Protein AF-U1Q0A5-F1 (afdb_monomer_lite)

Sequence (139 aa):
MSDDRAERLRQNRNRAKQRAQSGEPSANDQSETSNPSQPSESSKQKTTKESESSGTREDSEENSTMKDDQIGTYMYLPKHQHQELSRQFHLLKAEYEYEYNEEFEKNPHFYPLAVKYGLDSLDSLDASEIQEKLDSLDS

Secondary structure (DSSP, 8-state):
--HHHHHHHHHHHHHHHHHHHS-------------------------------------------HHHH---------HHHHHHHHHHHHHHHHHHHHHH-S---IIIIIHHHHHHHHHHHHHT--HHHHHHHHHHHH-

Radius of gyration: 28.24 Å; chains: 1; bounding box: 57×68×56 Å

Foldseek 3Di:
DPCPVVVVVVVVVVVVVVVVVVPDDDDDDDDDDDDDDDDDDDDDDDDDDDDDDDDDDDDDDDPPPVVNVDDDDDDDDDPVVVVVLVVVQVVVQVVCCVVPVDGDDCPPHRPVVVVVVVVVVVVPDDPVRVVVVVVVVVD

pLDDT: mean 74.29, std 24.14, range [31.81, 98.44]

Structure (mmCIF, N/CA/C/O backbone):
data_AF-U1Q0A5-F1
#
_entry.id   AF-U1Q0A5-F1
#
loop_
_atom_site.group_PDB
_atom_site.id
_atom_site.type_symbol
_atom_site.label_atom_id
_atom_site.label_alt_id
_atom_site.label_comp_id
_atom_site.label_asym_id
_atom_site.label_entity_id
_atom_site.label_seq_id
_atom_site.pdbx_PDB_ins_code
_atom_site.Cartn_x
_atom_site.Cartn_y
_atom_site.Cartn_z
_atom_site.occupancy
_atom_site.B_iso_or_equiv
_atom_site.auth_seq_id
_atom_site.auth_comp_id
_atom_site.auth_asym_id
_atom_site.auth_atom_id
_atom_site.pdbx_PDB_model_num
ATOM 1 N N . MET A 1 1 ? 31.610 32.490 -24.077 1.00 57.84 1 MET A N 1
ATOM 2 C CA . MET A 1 1 ? 30.984 33.708 -23.520 1.00 57.84 1 MET A CA 1
ATOM 3 C C . MET A 1 1 ? 30.039 33.293 -22.397 1.00 57.84 1 MET A C 1
ATOM 5 O O . MET A 1 1 ? 28.852 33.126 -22.636 1.00 57.84 1 MET A O 1
ATOM 9 N N . SER A 1 2 ? 30.579 33.044 -21.202 1.00 59.81 2 SER A N 1
ATOM 10 C CA . SER A 1 2 ? 29.839 32.465 -20.060 1.00 59.81 2 SER A CA 1
ATOM 11 C C . SER A 1 2 ? 29.827 33.389 -18.831 1.00 59.81 2 SER A C 1
ATOM 13 O O . SER A 1 2 ? 29.259 33.040 -17.798 1.00 59.81 2 SER A O 1
ATOM 15 N N . ASP A 1 3 ? 30.436 34.571 -18.949 1.00 61.69 3 ASP A N 1
ATOM 16 C CA . ASP A 1 3 ? 30.703 35.484 -17.833 1.00 61.69 3 ASP A CA 1
ATOM 17 C C . ASP A 1 3 ? 29.478 36.312 -17.401 1.00 61.69 3 ASP A C 1
ATOM 19 O O . ASP A 1 3 ? 29.345 36.657 -16.227 1.00 61.69 3 ASP A O 1
ATOM 23 N N . ASP A 1 4 ? 28.511 36.531 -18.299 1.00 73.94 4 ASP A N 1
ATOM 24 C CA . ASP A 1 4 ? 27.364 37.428 -18.066 1.00 73.94 4 ASP A CA 1
ATOM 25 C C . ASP A 1 4 ? 26.405 36.903 -16.967 1.00 73.94 4 ASP A C 1
ATOM 27 O O . ASP A 1 4 ? 25.876 37.650 -16.140 1.00 73.94 4 ASP A O 1
ATOM 31 N N . ARG A 1 5 ? 26.231 35.576 -16.849 1.00 74.06 5 ARG A N 1
ATOM 32 C CA . ARG A 1 5 ? 25.379 34.991 -15.792 1.00 74.06 5 ARG A CA 1
ATOM 33 C C . ARG A 1 5 ? 26.020 35.108 -14.406 1.00 74.06 5 ARG A C 1
ATOM 35 O O . ARG A 1 5 ? 25.316 35.326 -13.417 1.00 74.06 5 ARG A O 1
ATOM 42 N N . ALA A 1 6 ? 27.342 34.959 -14.331 1.00 78.56 6 ALA A N 1
ATOM 4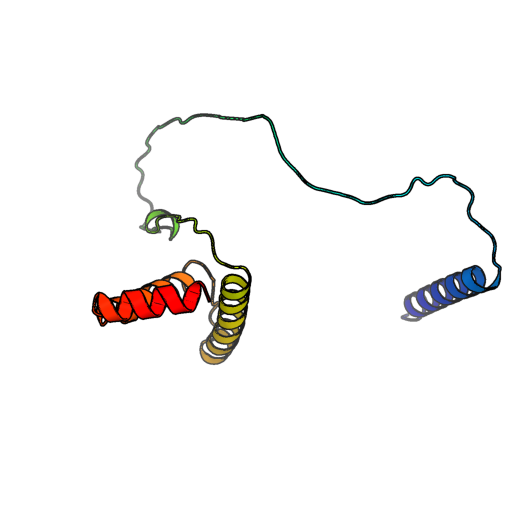3 C CA . ALA A 1 6 ? 28.082 35.038 -13.078 1.00 78.56 6 ALA A CA 1
ATOM 44 C C . ALA A 1 6 ? 28.146 36.482 -12.552 1.00 78.56 6 ALA A C 1
ATOM 46 O O . ALA A 1 6 ? 27.993 36.700 -11.346 1.00 78.56 6 ALA A O 1
ATOM 47 N N . GLU A 1 7 ? 28.292 37.470 -13.438 1.00 79.19 7 GLU A N 1
ATOM 48 C CA . GLU A 1 7 ? 28.266 38.890 -13.070 1.00 79.19 7 GLU A CA 1
ATOM 49 C C . GLU A 1 7 ? 26.908 39.333 -12.524 1.00 79.19 7 GLU A C 1
ATOM 51 O O . GLU A 1 7 ? 26.851 39.962 -11.462 1.00 79.19 7 GLU A O 1
ATOM 56 N N . ARG A 1 8 ? 25.801 38.926 -13.161 1.00 79.88 8 ARG A N 1
ATOM 57 C CA . ARG A 1 8 ? 24.446 39.251 -12.677 1.00 79.88 8 ARG A CA 1
ATOM 58 C C . ARG A 1 8 ? 24.179 38.701 -11.279 1.00 79.88 8 ARG A C 1
ATOM 60 O O . ARG A 1 8 ? 23.603 39.387 -10.433 1.00 79.88 8 ARG A O 1
ATOM 67 N N . LEU A 1 9 ? 24.639 37.480 -10.999 1.00 82.25 9 LEU A N 1
ATOM 68 C CA . LEU A 1 9 ? 24.465 36.863 -9.683 1.00 82.25 9 LEU A CA 1
ATOM 69 C C . LEU A 1 9 ? 25.277 37.586 -8.597 1.00 82.25 9 LEU A C 1
ATOM 71 O O . LEU A 1 9 ? 24.805 37.749 -7.467 1.00 82.25 9 LEU A O 1
ATOM 75 N N . ARG A 1 10 ? 26.484 38.054 -8.942 1.00 83.19 10 ARG A N 1
ATOM 76 C CA . ARG A 1 10 ? 27.337 38.850 -8.047 1.00 83.19 10 ARG A CA 1
ATOM 77 C C . ARG A 1 10 ? 26.727 40.225 -7.768 1.00 83.19 10 ARG A C 1
ATOM 79 O O . ARG A 1 10 ? 26.682 40.629 -6.606 1.00 83.19 10 ARG A O 1
ATOM 86 N N . GLN A 1 11 ? 26.181 40.900 -8.781 1.00 81.50 11 GLN A N 1
ATOM 87 C CA . GLN A 1 11 ? 25.489 42.182 -8.599 1.00 81.50 11 GLN A CA 1
ATOM 88 C C . GLN A 1 11 ? 24.270 42.064 -7.677 1.00 81.50 11 GLN A C 1
ATOM 90 O O . GLN A 1 11 ? 24.122 42.872 -6.758 1.00 81.50 11 GLN A O 1
ATOM 95 N N . ASN A 1 12 ? 23.433 41.037 -7.857 1.00 81.94 12 ASN A N 1
ATOM 96 C CA . ASN A 1 12 ? 22.248 40.848 -7.012 1.00 81.94 12 ASN A CA 1
ATOM 97 C C . ASN A 1 12 ? 22.612 40.595 -5.544 1.00 81.94 12 ASN A C 1
ATOM 99 O O . ASN A 1 12 ? 21.994 41.154 -4.637 1.00 81.94 12 ASN A O 1
ATOM 103 N N . ARG A 1 13 ? 23.660 39.799 -5.298 1.00 83.69 13 ARG A N 1
ATOM 104 C CA . ARG A 1 13 ? 24.137 39.525 -3.937 1.00 83.69 13 ARG A CA 1
ATOM 105 C C . ARG A 1 13 ? 24.702 40.777 -3.263 1.00 83.69 13 ARG A C 1
ATOM 107 O O . ARG A 1 13 ? 24.474 40.977 -2.072 1.00 83.69 13 ARG A O 1
ATOM 114 N N . ASN A 1 14 ? 25.399 41.628 -4.014 1.00 82.69 14 ASN A N 1
ATOM 115 C CA . ASN A 1 14 ? 25.951 42.875 -3.486 1.00 82.69 14 ASN A CA 1
ATOM 116 C C . ASN A 1 14 ? 24.851 43.899 -3.169 1.00 82.69 14 ASN A C 1
ATOM 118 O O . ASN A 1 14 ? 24.914 44.530 -2.116 1.00 82.69 14 ASN A O 1
ATOM 122 N N . ARG A 1 15 ? 23.796 43.991 -3.994 1.00 80.44 15 ARG A N 1
ATOM 123 C CA . ARG A 1 15 ? 22.621 44.836 -3.706 1.00 80.44 15 ARG A CA 1
ATOM 124 C C . ARG A 1 15 ? 21.882 44.402 -2.441 1.00 80.44 15 ARG A C 1
ATOM 126 O O . ARG A 1 15 ? 21.532 45.247 -1.624 1.00 80.44 15 ARG A O 1
ATOM 133 N N . ALA A 1 16 ? 21.685 43.097 -2.246 1.00 75.94 16 ALA A N 1
ATOM 134 C CA . ALA A 1 16 ? 21.040 42.575 -1.039 1.00 75.94 16 ALA A CA 1
ATOM 135 C C . ALA A 1 16 ? 21.846 42.892 0.235 1.00 75.94 16 ALA A C 1
ATOM 137 O O . ALA A 1 16 ? 21.270 43.277 1.249 1.00 75.94 16 ALA A O 1
ATOM 138 N N . LYS A 1 17 ? 23.182 42.795 0.169 1.00 77.94 17 LYS A N 1
ATOM 139 C CA . LYS A 1 17 ? 24.070 43.143 1.291 1.00 77.94 17 LYS A CA 1
ATOM 140 C C . LYS A 1 17 ? 24.076 44.640 1.599 1.00 77.94 17 LYS A C 1
ATOM 142 O O . LYS A 1 17 ? 24.016 45.003 2.768 1.00 77.94 17 LYS A O 1
ATOM 147 N N . GLN A 1 18 ? 24.091 45.492 0.573 1.00 74.12 18 GLN A N 1
ATOM 148 C CA . GLN A 1 18 ? 24.009 46.945 0.754 1.00 74.12 18 GLN A CA 1
ATOM 149 C C . GLN A 1 18 ? 22.679 47.353 1.396 1.00 74.12 18 GLN A C 1
ATOM 151 O O . GLN A 1 18 ? 22.681 48.150 2.325 1.00 74.12 18 GLN A O 1
ATOM 156 N N . ARG A 1 19 ? 21.566 46.727 0.989 1.00 70.50 19 ARG A N 1
ATOM 157 C CA . ARG A 1 19 ? 20.231 46.985 1.553 1.00 70.50 19 ARG A CA 1
ATOM 158 C C . ARG A 1 19 ? 20.090 46.535 3.013 1.00 70.50 19 ARG A C 1
ATOM 160 O O . ARG A 1 19 ? 19.346 47.148 3.766 1.00 70.50 19 ARG A O 1
ATOM 167 N N . ALA A 1 20 ? 20.818 45.493 3.418 1.00 67.94 20 ALA A N 1
ATOM 168 C CA . ALA A 1 20 ? 20.873 45.046 4.811 1.00 67.94 20 ALA A CA 1
ATOM 169 C C . ALA A 1 20 ? 21.781 45.926 5.694 1.00 67.94 20 ALA A C 1
ATOM 171 O O . ALA A 1 20 ? 21.577 45.985 6.901 1.00 67.94 20 ALA A O 1
ATOM 172 N N . GLN A 1 21 ? 22.772 46.609 5.107 1.00 67.06 21 GLN A N 1
ATOM 173 C CA . GLN A 1 21 ? 23.684 47.508 5.826 1.00 67.06 21 GLN A CA 1
ATOM 174 C C . GLN A 1 21 ? 23.197 48.962 5.885 1.00 67.06 21 GLN A C 1
ATOM 176 O O . GLN A 1 21 ? 23.579 49.673 6.808 1.00 67.06 21 GLN A O 1
ATOM 181 N N . SER A 1 22 ? 22.367 49.412 4.937 1.00 60.44 22 SER A N 1
ATOM 182 C CA . SER A 1 22 ? 21.929 50.813 4.854 1.00 60.44 22 SER A CA 1
ATOM 183 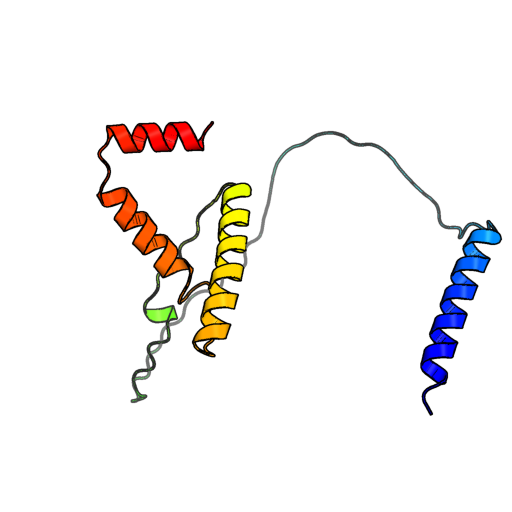C C . SER A 1 22 ? 20.658 51.146 5.640 1.00 60.44 22 SER A C 1
ATOM 185 O O . SER A 1 22 ? 20.270 52.305 5.643 1.00 60.44 22 SER A O 1
ATOM 187 N N . GLY A 1 23 ? 20.013 50.180 6.306 1.00 59.22 23 GLY A N 1
ATOM 188 C CA . GLY A 1 23 ? 18.969 50.439 7.312 1.00 59.22 23 GLY A CA 1
ATOM 189 C C . GLY A 1 23 ? 17.763 51.290 6.877 1.00 59.22 23 GLY A C 1
ATOM 190 O O . GLY A 1 23 ? 17.052 51.785 7.744 1.00 59.22 23 GLY A O 1
ATOM 191 N N . GLU A 1 24 ? 17.514 51.477 5.577 1.00 53.78 24 GLU A N 1
ATOM 192 C CA . GLU A 1 24 ? 16.408 52.314 5.099 1.00 53.78 24 GLU A CA 1
ATOM 193 C C . GLU A 1 24 ? 15.102 51.508 4.955 1.00 53.78 24 GLU A C 1
ATOM 195 O O . GLU A 1 24 ? 15.090 50.465 4.283 1.00 53.78 24 GLU A O 1
ATOM 200 N N . PRO A 1 25 ? 13.987 51.975 5.550 1.00 48.94 25 PRO A N 1
ATOM 201 C CA . PRO A 1 25 ? 12.693 51.321 5.443 1.00 48.94 25 PRO A CA 1
ATOM 202 C C . PRO A 1 25 ? 12.039 51.643 4.094 1.00 48.94 25 PRO A C 1
ATOM 204 O O . PRO A 1 25 ? 11.967 52.794 3.673 1.00 48.94 25 PRO A O 1
ATOM 207 N N . SER A 1 26 ? 11.494 50.625 3.425 1.00 47.28 26 SER A N 1
ATOM 208 C CA . SER A 1 26 ? 10.521 50.865 2.358 1.00 47.28 26 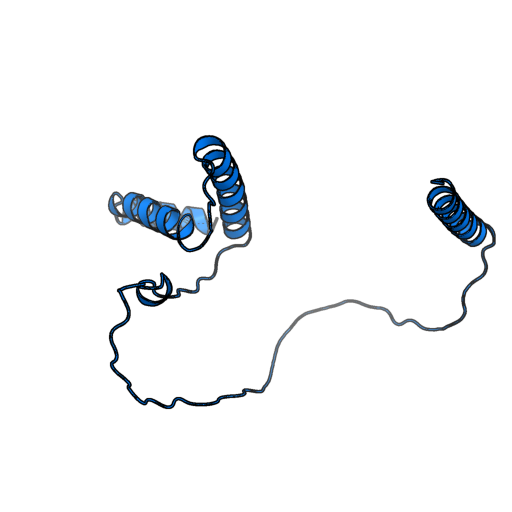SER A CA 1
ATOM 209 C C . SER A 1 26 ? 9.181 51.168 3.022 1.00 47.28 26 SER A C 1
ATOM 211 O O . SER A 1 26 ? 8.585 50.285 3.636 1.00 47.28 26 SER A O 1
ATOM 213 N N . ALA A 1 27 ? 8.733 52.415 2.911 1.00 43.47 27 ALA A N 1
ATOM 214 C CA . ALA A 1 27 ? 7.410 52.852 3.324 1.00 43.47 27 ALA A CA 1
ATOM 215 C C . ALA A 1 27 ? 6.320 52.110 2.529 1.00 43.47 27 ALA A C 1
ATOM 217 O O . ALA A 1 27 ? 6.184 52.321 1.324 1.00 43.47 27 ALA A O 1
ATOM 218 N N . ASN A 1 28 ? 5.575 51.233 3.209 1.00 41.06 28 ASN A N 1
ATOM 219 C CA . ASN A 1 28 ? 4.110 51.245 3.206 1.00 41.06 28 ASN A CA 1
ATOM 220 C C . ASN A 1 28 ? 3.590 50.458 4.435 1.00 41.06 28 ASN A C 1
ATOM 222 O O . ASN A 1 28 ? 3.688 49.232 4.475 1.00 41.06 28 ASN A O 1
ATOM 226 N N . ASP A 1 29 ? 3.121 51.215 5.435 1.00 34.84 29 ASP A N 1
ATOM 227 C CA . ASP A 1 29 ? 2.222 50.877 6.567 1.00 34.84 29 ASP A CA 1
ATOM 228 C C . ASP A 1 29 ? 1.123 49.849 6.209 1.00 34.84 29 ASP A C 1
ATOM 230 O O . ASP A 1 29 ? 0.711 49.802 5.053 1.00 34.84 29 ASP A O 1
ATOM 234 N N . GLN A 1 30 ? 0.473 49.065 7.083 1.00 38.84 30 GLN A N 1
ATOM 235 C CA . GLN A 1 30 ? 0.398 48.849 8.549 1.00 38.84 30 GLN A CA 1
ATOM 236 C C . GLN A 1 30 ? -0.423 47.538 8.705 1.00 38.84 30 GLN A 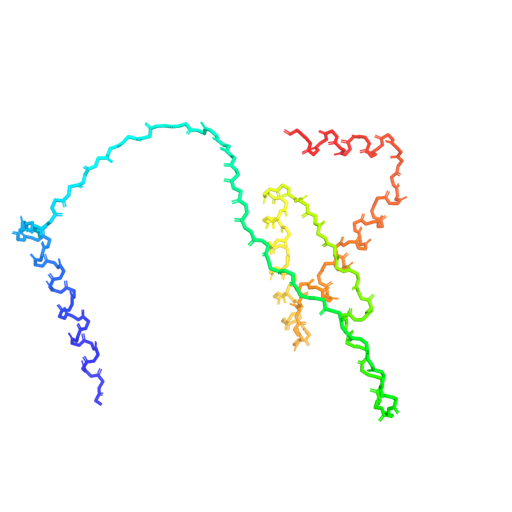C 1
ATOM 238 O O . GLN A 1 30 ? -1.415 47.368 8.001 1.00 38.84 30 GLN A O 1
ATOM 243 N N . SER A 1 31 ? 0.072 46.453 9.314 1.00 41.38 31 SER A N 1
ATOM 244 C CA . SER A 1 31 ? -0.003 46.041 10.737 1.00 41.38 31 SER A CA 1
ATOM 245 C C . SER A 1 31 ? -1.404 45.946 11.360 1.00 41.38 31 SER A C 1
ATOM 247 O O . SER A 1 31 ? -2.059 46.967 11.469 1.00 41.38 31 SER A O 1
ATOM 249 N N . GLU A 1 32 ? -1.773 44.755 11.852 1.00 31.81 32 GLU A N 1
ATOM 250 C CA . GLU A 1 32 ? -2.561 44.449 13.077 1.00 31.81 32 GLU A CA 1
ATOM 251 C C . GLU A 1 32 ? -2.559 42.900 13.218 1.00 31.81 32 GLU A C 1
ATOM 253 O O . GLU A 1 32 ? -3.088 42.202 12.360 1.00 31.81 32 GLU A O 1
ATOM 258 N N . THR A 1 33 ? -1.604 42.301 13.938 1.00 39.28 33 THR A N 1
ATOM 259 C CA . THR A 1 33 ? -1.699 41.713 15.296 1.00 39.28 33 THR A CA 1
ATOM 260 C C . THR A 1 33 ? -2.770 40.624 15.537 1.00 39.28 33 THR A C 1
ATOM 262 O O . THR A 1 33 ? -3.928 40.757 15.170 1.00 39.28 33 THR A O 1
ATOM 265 N N . SER A 1 34 ? -2.349 39.594 16.294 1.00 35.47 34 SER A N 1
ATOM 266 C CA . SER A 1 34 ? -3.161 38.764 17.214 1.00 35.47 34 SER A CA 1
ATOM 267 C C . SER A 1 34 ? -3.807 37.458 16.689 1.00 35.47 34 SER A C 1
ATOM 269 O O . SER A 1 34 ? -4.845 37.458 16.042 1.00 35.47 34 SER A O 1
ATOM 271 N N . ASN A 1 35 ? -3.235 36.308 17.089 1.00 42.50 35 ASN A N 1
ATOM 272 C CA . ASN A 1 35 ? -3.979 35.044 17.309 1.00 42.50 35 ASN A CA 1
ATOM 273 C C . ASN A 1 35 ? -5.022 35.275 18.428 1.00 42.50 35 ASN A C 1
ATOM 275 O O . ASN A 1 35 ? -4.663 36.003 19.361 1.00 42.50 35 ASN A O 1
ATOM 279 N N . PRO A 1 36 ? -6.234 34.659 18.443 1.00 43.66 36 PRO A N 1
ATOM 280 C CA . PRO A 1 36 ? -6.396 33.195 18.601 1.00 43.66 36 PRO A CA 1
ATOM 281 C C . PRO A 1 36 ? -7.707 32.551 18.030 1.00 43.66 36 PRO A C 1
ATOM 283 O O . PRO A 1 36 ? -8.603 33.235 17.556 1.00 43.66 36 PRO A O 1
ATOM 286 N N . SER A 1 37 ? -7.832 31.220 18.199 1.00 33.53 37 SER A N 1
ATOM 287 C CA . SER A 1 37 ? -9.071 30.394 18.247 1.00 33.53 37 SER A CA 1
ATOM 288 C C . SER A 1 37 ? -9.810 29.976 16.948 1.00 33.53 37 SER A C 1
ATOM 290 O O . SER A 1 37 ? -10.158 30.785 16.099 1.00 33.53 37 SER A O 1
ATOM 292 N N . GLN A 1 38 ? -10.112 28.665 16.852 1.00 37.81 38 GLN A N 1
ATOM 293 C CA . GLN A 1 38 ? -11.151 28.029 15.997 1.00 37.81 38 GLN A CA 1
ATOM 294 C C . GLN A 1 38 ? -12.579 28.550 16.353 1.00 37.81 38 GLN A C 1
ATOM 296 O O . GLN A 1 38 ? -12.656 29.246 17.368 1.00 37.81 38 GLN A O 1
ATOM 301 N N . PRO A 1 39 ? -13.724 28.183 15.697 1.00 45.84 39 PRO A N 1
ATOM 302 C CA . PRO A 1 39 ? -14.003 27.193 14.628 1.00 45.84 39 PRO A CA 1
ATOM 303 C C . PRO A 1 39 ? -15.009 27.649 13.516 1.00 45.84 39 PRO A C 1
ATOM 305 O O . PRO A 1 39 ? -15.564 28.739 13.549 1.00 45.84 39 PRO A O 1
ATOM 308 N N . SER A 1 40 ? -15.316 26.712 12.601 1.00 36.34 40 SER A N 1
ATOM 309 C CA . SER A 1 40 ? -16.632 26.447 11.962 1.00 36.34 40 SER A CA 1
ATOM 310 C C . SER A 1 40 ? -17.280 27.386 10.916 1.00 36.34 40 SER A C 1
ATOM 312 O O . SER A 1 40 ? -17.519 28.563 11.139 1.00 36.34 40 SER A O 1
ATOM 314 N N . GLU A 1 41 ? -17.738 26.698 9.856 1.00 34.00 41 GLU A N 1
ATOM 315 C CA . GLU A 1 41 ? -18.979 26.864 9.075 1.00 34.00 41 GLU A CA 1
ATOM 316 C C . GLU A 1 41 ? -19.048 27.693 7.773 1.00 34.00 41 GLU A C 1
ATOM 318 O O . GLU A 1 41 ? -18.954 28.912 7.767 1.00 34.00 41 GLU A O 1
ATOM 323 N N . SER A 1 42 ? -19.450 26.952 6.716 1.00 37.47 42 SER A N 1
ATOM 324 C CA . SER A 1 42 ? -20.438 27.309 5.673 1.00 37.47 42 SER A CA 1
ATOM 325 C C . SER A 1 42 ? -20.024 28.375 4.633 1.00 37.47 42 SER A C 1
ATOM 327 O O . SER A 1 42 ? -19.407 29.372 4.950 1.00 37.47 42 SER A O 1
ATOM 329 N N . SER A 1 43 ? -20.343 28.315 3.334 1.00 37.38 43 SER A N 1
ATOM 330 C CA . SER A 1 43 ? -21.284 27.524 2.534 1.00 37.38 43 SER A CA 1
ATOM 331 C C . SER A 1 43 ? -21.049 27.832 1.036 1.00 37.38 43 SER A C 1
ATOM 333 O O . SER A 1 43 ? -20.701 28.965 0.722 1.00 37.38 43 SER A O 1
ATOM 335 N N . LYS A 1 44 ? -21.421 26.886 0.147 1.00 37.53 44 LYS A N 1
ATOM 336 C CA . LYS A 1 44 ? -21.849 27.050 -1.277 1.00 37.53 44 LYS A CA 1
ATOM 337 C C . LYS A 1 44 ? -20.781 27.521 -2.296 1.00 37.53 44 LYS A C 1
ATOM 339 O O . LYS A 1 44 ? -19.985 28.392 -2.015 1.00 37.53 44 LYS A O 1
ATOM 344 N N . GLN A 1 45 ? -20.698 27.014 -3.534 1.00 39.56 45 GLN A N 1
ATOM 345 C CA . GLN A 1 45 ? -21.748 26.546 -4.455 1.00 39.56 45 GLN A CA 1
ATOM 346 C C . GLN A 1 45 ? -21.097 25.747 -5.619 1.00 39.56 45 GLN A C 1
ATOM 348 O O . GLN A 1 45 ? -20.215 26.257 -6.296 1.00 39.56 45 GLN A O 1
ATOM 353 N N . LYS A 1 46 ? -21.352 24.438 -5.749 1.00 41.41 46 LYS A N 1
ATOM 354 C CA . LYS A 1 46 ? -22.138 23.746 -6.802 1.00 41.41 46 LYS A CA 1
ATOM 355 C C . LYS A 1 46 ? -22.069 24.325 -8.235 1.00 41.41 46 LYS A C 1
ATOM 357 O O . LYS A 1 46 ? -22.750 25.301 -8.532 1.00 41.41 46 LYS A O 1
ATOM 362 N N . THR A 1 47 ? -21.428 23.592 -9.150 1.00 35.06 47 THR A N 1
ATOM 363 C CA . THR A 1 47 ? -21.788 23.548 -10.580 1.00 35.06 47 THR A CA 1
ATOM 364 C C . THR A 1 47 ? -21.902 22.094 -11.044 1.00 35.06 47 THR A C 1
ATOM 366 O O . THR A 1 47 ? -20.928 21.370 -11.202 1.00 35.06 47 THR A O 1
ATOM 369 N N . THR A 1 48 ? -23.148 21.668 -11.219 1.00 38.00 48 THR A N 1
ATOM 370 C CA . THR A 1 48 ? -23.593 20.441 -11.889 1.00 38.00 48 THR A CA 1
ATOM 371 C C . THR A 1 48 ? -23.736 20.695 -13.390 1.00 38.00 48 THR A C 1
ATOM 373 O O . THR A 1 48 ? -24.360 21.692 -13.757 1.00 38.00 48 THR A O 1
ATOM 376 N N . LYS A 1 49 ? -23.259 19.776 -14.239 1.00 41.91 49 LYS A N 1
ATOM 377 C CA . LYS A 1 49 ? -23.837 19.517 -15.568 1.00 41.91 49 LYS A CA 1
ATOM 378 C C . LYS A 1 49 ? -23.865 18.010 -15.850 1.00 41.91 49 LYS A C 1
ATOM 380 O O . LYS A 1 49 ? -22.861 17.324 -15.696 1.00 41.91 49 LYS A O 1
ATOM 385 N N . GLU A 1 50 ? -25.070 17.566 -16.187 1.00 39.47 50 GLU A N 1
ATOM 386 C CA . GLU A 1 50 ? -25.562 16.233 -16.560 1.00 39.47 50 GLU A CA 1
ATOM 387 C C . GLU A 1 50 ? -24.932 15.766 -17.894 1.00 39.47 50 GLU A C 1
ATOM 389 O O . GLU A 1 50 ? -24.573 16.597 -18.721 1.00 39.47 50 GLU A O 1
ATOM 394 N N . SER A 1 51 ? -24.515 14.501 -18.039 1.00 45.88 51 SER A N 1
ATOM 395 C CA . SER A 1 51 ? -25.262 13.352 -18.606 1.00 45.88 51 SER A CA 1
ATOM 396 C C . SER A 1 51 ? -25.921 13.593 -19.971 1.00 45.88 51 SER A C 1
ATOM 398 O O . SER A 1 51 ? -27.039 14.085 -20.013 1.00 45.88 51 SER A O 1
ATOM 400 N N . GLU A 1 52 ? -25.296 13.106 -21.052 1.00 37.03 52 GLU A N 1
ATOM 401 C CA . GLU A 1 52 ? -25.996 12.651 -22.264 1.00 37.03 52 GLU A CA 1
ATOM 402 C C . GLU A 1 52 ? -25.324 11.387 -22.827 1.00 37.03 52 GLU A C 1
ATOM 404 O O . GLU A 1 52 ? -24.107 11.310 -22.984 1.00 37.03 52 GLU A O 1
ATOM 409 N N . SER A 1 53 ? -26.157 10.382 -23.088 1.00 44.81 53 SER A N 1
ATOM 410 C CA . SER A 1 53 ? -25.849 9.117 -23.751 1.00 44.81 53 SER A CA 1
ATOM 411 C C . SER A 1 53 ? -26.094 9.264 -25.252 1.00 44.81 53 SER A C 1
ATOM 413 O O . SER A 1 53 ? -27.157 9.737 -25.646 1.00 44.81 53 SER A O 1
ATOM 415 N N . SER A 1 54 ? -25.171 8.797 -26.095 1.00 38.44 54 SER A N 1
ATOM 416 C CA . SER A 1 54 ? -25.524 8.251 -27.412 1.00 38.44 54 SER A CA 1
ATOM 417 C C . SER A 1 54 ? -24.425 7.309 -27.903 1.00 38.44 54 SER A C 1
ATOM 419 O O . SER A 1 54 ? -23.239 7.623 -27.856 1.00 38.44 54 SER A O 1
ATOM 421 N N . GLY A 1 55 ? -24.832 6.107 -28.306 1.00 38.03 55 GLY A N 1
ATOM 422 C CA . GLY A 1 55 ? -23.933 5.077 -28.800 1.00 38.03 55 GLY A CA 1
ATOM 423 C C . GLY A 1 55 ? -23.437 5.359 -30.214 1.00 38.03 55 GLY A C 1
ATOM 424 O O . GLY A 1 55 ? -24.151 5.895 -31.056 1.00 38.03 55 GLY A O 1
ATOM 425 N N . THR A 1 56 ? -22.229 4.893 -30.497 1.00 32.00 56 THR A N 1
ATOM 426 C CA . THR A 1 56 ? -21.819 4.447 -31.828 1.00 32.00 56 THR A CA 1
ATOM 427 C C . THR A 1 56 ? -20.914 3.243 -31.610 1.00 32.00 56 THR A C 1
ATOM 429 O O . THR A 1 56 ? -19.859 3.351 -30.996 1.00 32.00 56 THR A O 1
ATOM 432 N N . ARG A 1 57 ? -21.399 2.069 -32.023 1.00 49.91 57 ARG A N 1
ATOM 433 C CA . ARG A 1 57 ? -20.592 0.859 -32.165 1.00 49.91 57 ARG A CA 1
ATOM 434 C C . ARG A 1 57 ? -19.879 0.970 -33.501 1.00 49.91 57 ARG A C 1
ATOM 436 O O . ARG A 1 57 ? -20.551 0.786 -34.508 1.00 49.91 57 ARG A O 1
ATOM 443 N N . GLU A 1 58 ? -18.576 1.208 -33.495 1.00 38.19 58 GLU A N 1
ATOM 444 C CA . GLU A 1 58 ? -17.684 0.740 -34.554 1.00 38.19 58 GLU A CA 1
ATOM 445 C C . GLU A 1 58 ? -16.380 0.243 -33.920 1.00 38.19 58 GLU A C 1
ATOM 447 O O . GLU A 1 58 ? -15.842 0.835 -32.988 1.00 38.19 58 GLU A O 1
ATOM 452 N N . ASP A 1 59 ? -16.003 -0.932 -34.402 1.00 45.62 59 ASP A N 1
ATOM 453 C CA . ASP A 1 59 ? -14.884 -1.807 -34.084 1.00 45.62 59 ASP A CA 1
ATOM 454 C C . ASP A 1 59 ? -13.575 -1.051 -33.799 1.00 45.62 59 ASP A C 1
ATOM 456 O O . ASP A 1 59 ? -12.997 -0.426 -34.687 1.00 45.62 59 ASP A O 1
ATOM 460 N N . SER A 1 60 ? -13.109 -1.093 -32.551 1.00 41.19 60 SER A N 1
ATOM 461 C CA . SER A 1 60 ? -11.767 -0.646 -32.192 1.00 41.19 60 SER A CA 1
ATOM 462 C C . SER A 1 60 ? -11.277 -1.510 -31.037 1.00 41.19 60 SER A C 1
ATOM 464 O O . SER A 1 60 ? -11.842 -1.496 -29.946 1.00 41.19 60 SER A O 1
ATOM 466 N N . GLU A 1 61 ? -10.266 -2.306 -31.355 1.00 44.94 61 GLU A N 1
ATOM 467 C CA . GLU A 1 61 ? -9.559 -3.289 -30.539 1.00 44.94 61 GLU A CA 1
ATOM 468 C C . GLU A 1 61 ? -9.496 -2.935 -29.043 1.00 44.94 61 GLU A C 1
ATOM 470 O O . GLU A 1 61 ? -9.138 -1.814 -28.667 1.00 44.94 61 GLU A O 1
ATOM 475 N N . GLU A 1 62 ? -9.849 -3.925 -28.215 1.00 50.22 62 GLU A N 1
ATOM 476 C CA . GLU A 1 62 ? -9.878 -3.926 -26.749 1.00 50.22 62 GLU A CA 1
ATOM 477 C C . GLU A 1 62 ? -8.642 -3.253 -26.134 1.00 50.22 62 GLU A C 1
ATOM 479 O O . GLU A 1 62 ? -7.631 -3.879 -25.834 1.00 50.22 62 GLU A O 1
ATOM 484 N N . ASN A 1 63 ? -8.742 -1.949 -25.902 1.00 46.69 63 ASN A N 1
ATOM 485 C CA . ASN A 1 63 ? -7.888 -1.230 -24.975 1.00 46.69 63 ASN A CA 1
ATOM 486 C C . ASN A 1 63 ? -8.763 -0.905 -23.770 1.00 46.69 63 ASN A C 1
ATOM 488 O O . ASN A 1 63 ? -9.253 0.217 -23.649 1.00 46.69 63 ASN A O 1
ATOM 492 N N . SER A 1 64 ? -9.017 -1.906 -22.919 1.00 49.59 64 SER A N 1
ATOM 493 C CA . SER A 1 64 ? -9.621 -1.691 -21.604 1.00 49.59 64 SER A CA 1
ATOM 494 C C . SER A 1 64 ? -8.708 -0.733 -20.848 1.00 49.59 64 SER A C 1
ATOM 496 O O . SER A 1 64 ? -7.641 -1.100 -20.347 1.00 49.59 64 SER A O 1
ATOM 498 N N . THR A 1 65 ? -9.060 0.549 -20.857 1.00 56.34 65 THR A N 1
ATOM 499 C CA . THR A 1 65 ? -8.307 1.534 -20.101 1.00 56.34 65 THR A CA 1
ATOM 500 C C . THR A 1 65 ? -8.461 1.135 -18.640 1.00 56.34 65 THR A C 1
ATOM 502 O O . THR A 1 65 ? -9.570 0.851 -18.212 1.00 56.34 65 THR A O 1
ATOM 505 N N . MET A 1 66 ? -7.385 1.087 -17.846 1.00 55.78 66 MET A N 1
ATOM 506 C CA . MET A 1 66 ? -7.432 0.649 -16.431 1.00 55.78 66 MET A CA 1
ATOM 507 C C . MET A 1 66 ? -8.524 1.342 -15.584 1.00 55.78 66 MET A C 1
ATOM 509 O O . MET A 1 66 ? -8.861 0.885 -14.495 1.00 55.78 66 MET A O 1
ATOM 513 N N . LYS A 1 67 ? -9.066 2.464 -16.074 1.00 60.25 67 LYS A N 1
ATOM 514 C CA . LYS A 1 67 ? -10.208 3.182 -15.505 1.00 60.25 67 LYS A CA 1
ATOM 515 C C . LYS A 1 67 ? -11.544 2.450 -15.630 1.00 60.25 67 LYS A C 1
ATOM 517 O O . LYS A 1 67 ? -12.411 2.707 -14.803 1.00 60.25 67 LYS A O 1
ATOM 522 N N . ASP A 1 68 ? -11.712 1.592 -16.626 1.00 65.25 68 ASP A N 1
ATOM 523 C CA . ASP A 1 68 ? -12.953 0.852 -16.854 1.00 65.25 68 ASP A CA 1
ATOM 524 C C . ASP A 1 68 ? -13.081 -0.342 -15.886 1.00 65.25 68 ASP A C 1
ATOM 526 O O . ASP A 1 68 ? -14.194 -0.719 -15.526 1.00 65.25 68 ASP A O 1
ATOM 530 N N . ASP A 1 69 ? -11.952 -0.857 -15.376 1.00 79.75 69 ASP A N 1
ATOM 531 C CA . ASP A 1 69 ? -11.910 -2.040 -14.501 1.00 79.75 69 ASP A CA 1
ATOM 532 C C . ASP A 1 69 ? -11.787 -1.716 -12.999 1.00 79.75 69 ASP A C 1
ATOM 534 O O . ASP A 1 69 ? -12.083 -2.563 -12.152 1.00 79.75 69 ASP A O 1
ATOM 538 N N . GLN A 1 70 ? -11.333 -0.510 -12.631 1.00 85.06 70 GLN A N 1
ATOM 539 C CA . GLN A 1 70 ? -11.054 -0.150 -11.234 1.00 85.06 70 GLN A CA 1
ATOM 540 C C . GLN A 1 70 ? -12.090 0.806 -10.633 1.00 85.06 70 GLN A C 1
ATOM 542 O O . GLN A 1 70 ? -12.405 1.861 -11.182 1.00 85.06 70 GLN A O 1
ATOM 547 N N . ILE A 1 71 ? -12.558 0.481 -9.424 1.00 90.25 71 ILE A N 1
ATOM 548 C CA . ILE A 1 71 ? -13.506 1.310 -8.671 1.00 90.25 71 ILE A CA 1
ATOM 549 C C . ILE A 1 71 ? -12.743 2.345 -7.836 1.00 90.25 71 ILE A C 1
ATOM 551 O O . ILE A 1 71 ? -12.067 2.014 -6.857 1.00 90.25 71 ILE A O 1
ATOM 555 N N . GLY A 1 72 ? -12.889 3.623 -8.198 1.00 90.19 72 GLY A N 1
ATOM 556 C CA . GLY A 1 72 ? -12.327 4.742 -7.442 1.00 90.19 72 GLY A CA 1
ATOM 557 C C . GLY A 1 72 ? -12.864 4.783 -6.009 1.00 90.19 72 GLY A C 1
ATOM 558 O O . GLY A 1 72 ? -14.051 5.017 -5.792 1.00 90.19 72 GLY A O 1
ATOM 559 N N . THR A 1 73 ? -11.978 4.579 -5.034 1.00 92.00 73 THR A N 1
ATOM 560 C CA . THR A 1 73 ? -12.324 4.517 -3.608 1.00 92.00 73 THR A CA 1
ATOM 561 C C . THR A 1 73 ? -11.572 5.600 -2.839 1.00 92.00 73 THR A C 1
ATOM 563 O O . THR A 1 73 ? -10.352 5.712 -2.948 1.00 92.00 73 THR A O 1
ATOM 566 N N . TYR A 1 74 ? -12.294 6.398 -2.050 1.00 93.38 74 TYR A N 1
ATOM 567 C CA . TYR A 1 74 ? -11.722 7.441 -1.195 1.00 93.38 74 TYR A CA 1
ATOM 568 C C . TYR A 1 74 ? -11.804 7.025 0.274 1.00 93.38 74 TYR A C 1
ATOM 570 O O . TYR A 1 74 ? -12.851 6.575 0.732 1.00 93.38 74 TYR A O 1
ATOM 578 N N . MET A 1 75 ? -10.708 7.200 1.016 1.00 92.25 75 MET A N 1
ATOM 579 C CA . MET A 1 75 ? -10.600 6.839 2.432 1.00 92.25 75 MET A CA 1
ATOM 580 C C . MET A 1 75 ? -9.851 7.925 3.206 1.00 92.25 75 MET A C 1
ATOM 582 O O . MET A 1 75 ? -8.965 8.589 2.663 1.00 92.25 75 MET A O 1
ATOM 586 N N . TYR A 1 76 ? -10.186 8.087 4.484 1.00 95.00 76 TYR A N 1
ATOM 587 C CA . TYR A 1 76 ? -9.442 8.948 5.396 1.00 95.00 76 TYR A CA 1
ATOM 588 C C . TYR A 1 76 ? -8.408 8.116 6.145 1.00 95.00 76 TYR A C 1
ATOM 590 O O . TYR A 1 76 ? -8.748 7.096 6.733 1.00 95.00 76 TYR A O 1
ATOM 598 N N . LEU A 1 77 ? -7.155 8.571 6.136 1.00 94.00 77 LEU A N 1
ATOM 599 C CA . LEU A 1 77 ? -6.062 7.935 6.863 1.00 94.00 77 LEU A CA 1
ATOM 600 C C . LEU A 1 77 ? -5.468 8.915 7.879 1.00 94.00 77 LEU A C 1
ATOM 602 O O . LEU A 1 77 ? -5.319 10.104 7.562 1.00 94.00 77 LEU A O 1
ATOM 606 N N . PRO A 1 78 ? -5.056 8.442 9.067 1.00 95.06 78 PRO A N 1
ATOM 607 C CA . PRO A 1 78 ? -4.212 9.216 9.961 1.00 95.06 78 PRO A CA 1
ATOM 608 C C . PRO A 1 78 ? -2.964 9.737 9.239 1.00 95.06 78 PRO A C 1
ATOM 610 O O . PRO A 1 78 ? -2.366 9.056 8.401 1.00 95.06 78 PRO A O 1
ATOM 613 N N . LYS A 1 79 ? -2.524 10.951 9.592 1.00 95.00 79 LYS A N 1
ATOM 614 C CA . LYS A 1 79 ? -1.394 11.625 8.924 1.00 95.00 79 LYS A CA 1
ATOM 615 C C . LYS A 1 79 ? -0.130 10.762 8.887 1.00 95.00 79 LYS A C 1
ATOM 617 O O . LYS A 1 79 ? 0.566 10.754 7.873 1.00 95.00 79 LYS A O 1
ATOM 622 N N . HIS A 1 80 ? 0.157 10.050 9.976 1.00 93.81 80 HIS A N 1
ATOM 623 C CA . HIS A 1 80 ? 1.329 9.185 10.070 1.00 93.81 80 HIS A CA 1
ATOM 624 C C . HIS A 1 80 ? 1.237 7.996 9.097 1.00 93.81 80 HIS A C 1
ATOM 626 O O . HIS A 1 80 ? 2.210 7.718 8.405 1.00 93.81 80 HIS A O 1
ATOM 632 N N . GLN A 1 81 ? 0.062 7.373 8.941 1.00 93.81 81 GLN A N 1
ATOM 633 C CA . GLN A 1 81 ? -0.146 6.277 7.983 1.00 93.81 81 GLN A CA 1
ATOM 634 C C . GLN A 1 81 ? -0.019 6.756 6.536 1.00 93.81 81 GLN A C 1
ATOM 636 O O . GLN A 1 81 ? 0.610 6.099 5.713 1.00 93.81 81 GLN A O 1
ATOM 641 N N . HIS A 1 82 ? -0.548 7.942 6.219 1.00 95.62 82 HIS A N 1
ATOM 642 C CA . HIS A 1 82 ? -0.364 8.531 4.891 1.00 95.62 82 HIS A CA 1
ATOM 643 C C . HIS A 1 82 ? 1.122 8.807 4.585 1.00 95.62 82 HIS A C 1
ATOM 645 O O . HIS A 1 82 ? 1.590 8.579 3.468 1.00 95.62 82 HIS A O 1
ATOM 651 N N . GLN A 1 83 ? 1.883 9.299 5.569 1.00 97.25 83 GLN A N 1
ATOM 652 C CA . GLN A 1 83 ? 3.328 9.506 5.427 1.00 97.25 83 GLN A CA 1
ATOM 653 C C . GLN A 1 83 ? 4.082 8.184 5.247 1.00 97.25 83 GLN A C 1
ATOM 655 O O . GLN A 1 83 ? 4.954 8.107 4.382 1.00 97.25 83 GLN A O 1
ATOM 660 N N . GLU A 1 84 ? 3.718 7.155 6.013 1.00 96.19 84 GLU A N 1
ATOM 661 C CA . GLU A 1 84 ? 4.273 5.805 5.909 1.00 96.19 84 GLU A CA 1
ATOM 662 C C . GLU A 1 84 ? 4.038 5.212 4.515 1.00 96.19 84 GLU A C 1
ATOM 664 O O . GLU A 1 84 ? 5.000 4.849 3.841 1.00 96.19 84 GLU A O 1
ATOM 669 N N . LEU A 1 85 ? 2.790 5.219 4.029 1.00 96.88 85 LEU A N 1
ATOM 670 C CA . LEU A 1 85 ? 2.445 4.762 2.677 1.00 96.88 85 LEU A CA 1
ATOM 671 C C . LEU A 1 85 ? 3.242 5.501 1.604 1.00 96.88 85 LEU A C 1
ATOM 673 O O . LEU A 1 85 ? 3.762 4.885 0.678 1.00 96.88 85 LEU A O 1
ATOM 677 N N . SER A 1 86 ? 3.368 6.824 1.736 1.00 97.38 86 SER A N 1
ATOM 678 C CA . SER A 1 86 ? 4.163 7.624 0.806 1.00 97.38 86 SER A CA 1
ATOM 679 C C . SER A 1 86 ? 5.634 7.204 0.830 1.00 97.38 86 SER A C 1
ATOM 681 O O . SER A 1 86 ? 6.234 7.039 -0.228 1.00 97.38 86 SER A O 1
ATOM 683 N N . ARG A 1 87 ? 6.233 6.988 2.009 1.00 98.31 87 ARG A N 1
ATOM 684 C CA . ARG A 1 87 ? 7.629 6.536 2.105 1.00 98.31 87 ARG A CA 1
ATOM 685 C C . ARG A 1 87 ? 7.815 5.168 1.451 1.00 98.31 87 ARG A C 1
ATOM 687 O O . ARG A 1 87 ? 8.717 5.024 0.631 1.00 98.31 87 ARG A O 1
ATOM 694 N N . GLN A 1 88 ? 6.959 4.205 1.788 1.00 98.00 88 GLN A N 1
ATOM 695 C CA . GLN A 1 88 ? 7.025 2.846 1.246 1.00 98.00 88 GLN A CA 1
ATOM 696 C C . GLN A 1 88 ? 6.876 2.836 -0.276 1.00 98.00 88 GLN A C 1
ATOM 698 O O . GLN A 1 88 ? 7.649 2.170 -0.957 1.00 98.00 88 GLN A O 1
ATOM 703 N N . PHE A 1 89 ? 5.965 3.648 -0.819 1.00 98.31 89 PHE A N 1
ATOM 704 C CA . PHE A 1 89 ? 5.827 3.813 -2.263 1.00 98.31 89 PHE A CA 1
ATOM 705 C C . PHE A 1 89 ? 7.137 4.255 -2.926 1.00 98.31 89 PHE A C 1
ATOM 707 O O . PHE A 1 89 ? 7.548 3.644 -3.904 1.00 98.31 89 PHE A O 1
ATOM 714 N N . HIS A 1 90 ? 7.808 5.292 -2.412 1.00 98.44 90 HIS A N 1
ATOM 715 C CA . HIS A 1 90 ? 9.043 5.785 -3.036 1.00 98.44 90 HIS A CA 1
ATOM 716 C C . HIS A 1 90 ? 10.196 4.779 -2.938 1.00 98.44 90 HIS A C 1
ATOM 718 O O . HIS A 1 90 ? 11.011 4.720 -3.855 1.00 98.44 90 HIS A O 1
ATOM 724 N N . LEU A 1 91 ? 10.260 3.996 -1.855 1.00 98.12 91 LEU A N 1
ATOM 725 C CA . LEU A 1 91 ? 11.254 2.932 -1.704 1.00 98.12 91 LEU A CA 1
ATOM 726 C C . LEU A 1 91 ? 11.024 1.815 -2.725 1.00 98.12 91 LEU A C 1
ATOM 728 O O . LEU A 1 91 ? 11.916 1.531 -3.518 1.00 98.12 91 LEU A O 1
ATOM 732 N N . LEU A 1 92 ? 9.811 1.257 -2.759 1.00 97.75 92 LEU A N 1
ATOM 733 C CA . LEU A 1 92 ? 9.452 0.187 -3.693 1.00 97.75 92 LEU A CA 1
ATOM 734 C C . LEU A 1 92 ? 9.554 0.642 -5.149 1.00 97.75 92 LEU A C 1
ATOM 736 O O . LEU A 1 92 ? 10.045 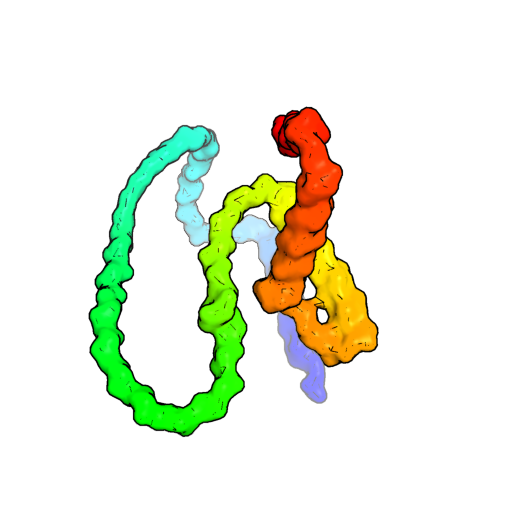-0.107 -5.982 1.00 97.75 92 LEU A O 1
ATOM 740 N N . LYS A 1 93 ? 9.144 1.880 -5.451 1.00 98.31 93 LYS A N 1
ATOM 741 C CA . LYS A 1 93 ? 9.297 2.475 -6.784 1.00 98.31 93 LYS A CA 1
ATOM 742 C C . LYS A 1 93 ? 10.757 2.486 -7.216 1.00 98.31 93 LYS A C 1
ATOM 744 O O . LYS A 1 93 ? 11.052 2.036 -8.313 1.00 98.31 93 LYS A O 1
ATOM 749 N N . ALA A 1 94 ? 11.653 2.988 -6.365 1.00 98.31 94 ALA A N 1
ATOM 750 C CA . ALA A 1 94 ? 13.071 3.078 -6.693 1.00 98.31 94 ALA A CA 1
ATOM 751 C C . ALA A 1 94 ? 13.703 1.695 -6.900 1.00 98.31 94 ALA A C 1
ATOM 753 O O . ALA A 1 94 ? 14.484 1.525 -7.830 1.00 98.31 94 ALA A O 1
ATOM 754 N N . GLU A 1 95 ? 13.359 0.719 -6.057 1.00 98.31 95 GLU A N 1
ATOM 755 C CA . GLU A 1 95 ? 13.843 -0.660 -6.175 1.00 98.31 95 GLU A CA 1
ATOM 756 C C . GLU A 1 95 ? 13.319 -1.340 -7.449 1.00 98.31 95 GLU A C 1
ATOM 758 O O . GLU A 1 95 ? 14.103 -1.884 -8.221 1.00 98.31 95 GLU A O 1
ATOM 763 N N . TYR A 1 96 ? 12.014 -1.237 -7.718 1.00 98.44 96 TYR A N 1
ATOM 764 C CA . TYR A 1 96 ? 11.386 -1.822 -8.902 1.00 98.44 96 TYR A CA 1
ATOM 765 C C . TYR A 1 96 ? 11.902 -1.194 -10.203 1.00 98.44 96 TYR A C 1
ATOM 767 O O . TYR A 1 96 ? 12.298 -1.909 -11.119 1.00 98.44 96 TYR A O 1
ATOM 775 N N . GLU A 1 97 ? 11.950 0.140 -10.287 1.00 98.19 97 GLU A N 1
ATOM 776 C CA . GLU A 1 97 ? 12.435 0.850 -11.481 1.00 98.19 97 GLU A CA 1
ATOM 777 C C . GLU A 1 97 ? 13.920 0.586 -11.748 1.00 98.19 97 GLU A C 1
ATOM 779 O O . GLU A 1 97 ? 14.338 0.559 -12.907 1.00 98.19 97 GLU A O 1
ATOM 784 N N . TYR A 1 98 ? 14.717 0.385 -10.694 1.00 98.00 98 TYR A N 1
ATOM 785 C CA . TYR A 1 98 ? 16.124 0.015 -10.828 1.00 98.00 98 TYR A CA 1
ATOM 786 C C . TYR A 1 98 ? 16.298 -1.403 -11.380 1.00 98.00 98 TYR A C 1
ATOM 788 O O . TYR A 1 98 ? 17.130 -1.605 -12.260 1.00 98.00 98 TYR A O 1
ATOM 796 N N . GLU A 1 99 ? 15.524 -2.363 -10.873 1.00 98.44 99 GLU A N 1
ATOM 797 C CA . GLU A 1 99 ? 15.654 -3.778 -11.236 1.00 98.44 99 GLU A CA 1
ATOM 798 C C . GLU A 1 99 ? 15.046 -4.088 -12.612 1.00 98.44 99 GLU A C 1
ATOM 800 O O . GLU A 1 99 ? 15.637 -4.814 -13.410 1.00 98.44 99 GLU A O 1
ATOM 805 N N . TYR A 1 100 ? 13.870 -3.530 -12.904 1.00 97.88 100 TYR A N 1
ATOM 806 C CA . TYR A 1 100 ? 13.069 -3.911 -14.070 1.00 97.88 100 TYR A CA 1
ATOM 807 C C . TYR A 1 100 ? 13.060 -2.865 -15.188 1.00 97.88 100 TYR A C 1
ATOM 809 O O . TYR A 1 100 ? 12.558 -3.150 -16.271 1.00 97.88 100 TYR A O 1
ATOM 817 N N . ASN A 1 101 ? 13.614 -1.663 -14.968 1.00 97.00 101 ASN A N 1
ATOM 818 C CA . ASN A 1 101 ? 13.564 -0.553 -15.931 1.00 97.00 101 ASN A CA 1
ATOM 819 C C . ASN A 1 101 ? 12.131 -0.171 -16.377 1.00 97.00 101 ASN A C 1
ATOM 821 O O . ASN A 1 101 ? 11.944 0.417 -17.443 1.00 97.00 101 ASN A O 1
ATOM 825 N N . GLU A 1 102 ? 11.130 -0.466 -15.549 1.00 97.50 102 GLU A N 1
ATOM 826 C CA . GLU A 1 102 ? 9.706 -0.223 -15.797 1.00 97.50 102 GLU A CA 1
ATOM 827 C C . GLU A 1 102 ? 9.126 0.757 -14.778 1.00 97.50 102 GLU A C 1
ATOM 829 O O . GLU A 1 102 ? 9.496 0.720 -13.607 1.00 97.50 102 GLU A O 1
ATOM 834 N N . GLU A 1 103 ? 8.181 1.602 -15.200 1.00 96.75 103 GLU A N 1
ATOM 835 C CA . GLU A 1 103 ? 7.571 2.601 -14.320 1.00 96.75 103 GLU A CA 1
ATOM 836 C C . GLU A 1 103 ? 6.701 1.963 -13.230 1.00 96.75 103 GLU A C 1
ATOM 838 O O . GLU A 1 103 ? 5.806 1.155 -13.487 1.00 96.75 103 GLU A O 1
ATOM 843 N N . PHE A 1 104 ? 6.919 2.397 -11.988 1.00 97.62 104 PHE A N 1
ATOM 844 C CA . PHE A 1 104 ? 6.104 1.983 -10.855 1.00 97.62 104 PHE A CA 1
ATOM 845 C C . PHE A 1 104 ? 5.186 3.123 -10.394 1.00 97.62 104 PHE A C 1
ATOM 847 O O . PHE A 1 104 ? 5.635 4.144 -9.855 1.00 97.62 104 PHE A O 1
ATOM 854 N N . GLU A 1 105 ? 3.878 2.947 -10.599 1.00 96.81 105 GLU A N 1
ATOM 855 C CA . GLU A 1 105 ? 2.846 3.938 -10.311 1.00 96.81 105 GLU A CA 1
ATOM 856 C C . GLU A 1 105 ? 2.007 3.597 -9.073 1.00 96.81 105 GLU A C 1
ATOM 858 O O . GLU A 1 105 ? 1.882 2.449 -8.639 1.00 96.81 105 GLU A O 1
ATOM 863 N N . LYS A 1 106 ? 1.367 4.624 -8.505 1.00 95.69 106 LYS A N 1
ATOM 864 C CA . LYS A 1 106 ? 0.560 4.476 -7.290 1.00 95.69 106 LYS A CA 1
ATOM 865 C C . LYS A 1 106 ? -0.696 3.634 -7.504 1.00 95.69 106 LYS A C 1
ATOM 867 O O . LYS A 1 106 ? -0.931 2.687 -6.765 1.00 95.69 106 LYS A O 1
ATOM 872 N N . ASN A 1 107 ? -1.511 4.008 -8.486 1.00 93.31 107 ASN A N 1
ATOM 873 C CA . ASN A 1 107 ? -2.857 3.461 -8.648 1.00 93.31 107 ASN A CA 1
ATOM 874 C C . ASN A 1 107 ? -2.881 2.066 -9.282 1.00 93.31 107 ASN A C 1
ATOM 876 O O . ASN A 1 107 ? -3.545 1.207 -8.714 1.00 93.31 107 ASN A O 1
ATOM 880 N N . PRO A 1 108 ? -2.171 1.790 -10.391 1.00 93.44 108 PRO A N 1
ATOM 881 C CA . PRO A 1 108 ? -2.232 0.461 -10.989 1.00 93.44 108 PRO A CA 1
ATOM 882 C C . PRO A 1 108 ? -1.335 -0.566 -10.290 1.00 93.44 108 PRO A C 1
ATOM 884 O O . PRO A 1 108 ? -1.633 -1.754 -10.370 1.00 93.44 108 PRO A O 1
ATOM 887 N N . HIS A 1 109 ? -0.268 -0.146 -9.594 1.00 95.75 109 HIS A N 1
ATOM 888 C CA . HIS A 1 109 ? 0.712 -1.076 -9.014 1.00 95.75 109 HIS A CA 1
ATOM 889 C C . HIS A 1 109 ? 0.684 -1.061 -7.482 1.00 95.75 109 HIS A C 1
ATOM 891 O O . HIS A 1 109 ? 0.334 -2.056 -6.849 1.00 95.75 109 HIS A O 1
ATOM 897 N N . PHE A 1 110 ? 1.015 0.071 -6.859 1.00 97.56 110 PHE A N 1
ATOM 898 C CA . PHE A 1 110 ? 1.246 0.120 -5.412 1.00 97.56 110 PHE A CA 1
ATOM 899 C C . PHE A 1 110 ? -0.009 -0.115 -4.562 1.00 97.56 110 PHE A C 1
ATOM 901 O O . PHE A 1 110 ? 0.011 -0.962 -3.670 1.00 97.56 110 PHE A O 1
ATOM 908 N N . TYR A 1 111 ? -1.096 0.626 -4.800 1.00 95.88 111 TYR A N 1
ATOM 909 C CA . TYR A 1 111 ? -2.301 0.518 -3.973 1.00 95.88 111 TYR A CA 1
ATOM 910 C C . TYR A 1 111 ? -2.968 -0.862 -4.069 1.00 95.88 111 TYR A C 1
ATOM 912 O O . TYR A 1 111 ? -3.307 -1.398 -3.014 1.00 95.88 111 TYR A O 1
ATOM 920 N N . PRO A 1 112 ? -3.103 -1.493 -5.253 1.00 95.12 112 PRO A N 1
ATOM 921 C CA . PRO A 1 112 ? -3.607 -2.859 -5.351 1.00 95.12 112 PRO A CA 1
ATOM 922 C C . PRO A 1 112 ? -2.766 -3.863 -4.560 1.00 95.12 112 PRO A C 1
ATOM 924 O O . PRO A 1 112 ? -3.334 -4.703 -3.866 1.00 95.12 112 PRO A O 1
ATOM 927 N N . LEU A 1 113 ? -1.430 -3.751 -4.594 1.00 96.62 113 LEU A N 1
ATOM 928 C CA . LEU A 1 113 ? -0.547 -4.606 -3.793 1.00 96.62 113 LEU A CA 1
ATOM 929 C C . LEU A 1 113 ? -0.763 -4.373 -2.293 1.00 96.62 113 LEU A C 1
ATOM 931 O O . LEU A 1 113 ? -0.982 -5.327 -1.552 1.00 96.62 113 LEU A O 1
ATOM 935 N N . ALA A 1 114 ? -0.753 -3.113 -1.852 1.00 96.56 114 ALA A N 1
ATOM 936 C CA . ALA A 1 114 ? -0.937 -2.764 -0.445 1.00 96.56 114 ALA A CA 1
ATOM 937 C C . ALA A 1 114 ? -2.288 -3.254 0.102 1.00 96.56 114 ALA A C 1
ATOM 939 O O . ALA A 1 114 ? -2.346 -3.795 1.204 1.00 96.56 114 ALA A O 1
ATOM 940 N N . VAL A 1 115 ? -3.364 -3.102 -0.677 1.00 95.75 115 VAL A N 1
ATOM 941 C CA . VAL A 1 115 ? -4.702 -3.568 -0.295 1.00 95.75 115 VAL A CA 1
ATOM 942 C C . VAL A 1 115 ? -4.762 -5.091 -0.282 1.00 95.75 115 VAL A C 1
ATOM 944 O O . VAL A 1 115 ? -5.214 -5.649 0.709 1.00 95.75 115 VAL A O 1
ATOM 947 N N . LYS A 1 116 ? -4.280 -5.771 -1.330 1.00 96.62 116 LYS A N 1
ATOM 948 C CA . LYS A 1 116 ? -4.326 -7.237 -1.411 1.00 96.62 116 LYS A CA 1
ATOM 949 C C . LYS A 1 116 ? -3.594 -7.888 -0.240 1.00 96.62 116 LYS A C 1
ATOM 951 O O . LYS A 1 116 ? -4.205 -8.643 0.502 1.00 96.62 116 LYS A O 1
ATOM 956 N N . TYR A 1 117 ? -2.325 -7.545 -0.028 1.00 96.62 117 TYR A N 1
ATOM 957 C CA . TYR A 1 117 ? -1.549 -8.141 1.063 1.00 96.62 117 TYR A CA 1
ATOM 958 C C . TYR A 1 117 ? -2.035 -7.692 2.447 1.00 96.62 117 TYR A C 1
ATOM 960 O O . TYR A 1 117 ? -1.917 -8.444 3.412 1.00 96.62 117 TYR A O 1
ATOM 968 N N . GLY A 1 118 ? -2.616 -6.491 2.555 1.00 95.00 118 GLY A N 1
ATOM 969 C CA . GLY A 1 118 ? -3.306 -6.058 3.768 1.00 95.00 118 GLY A CA 1
ATOM 970 C C . GLY A 1 118 ? -4.520 -6.935 4.083 1.00 95.00 118 GLY A C 1
ATOM 971 O O . GLY A 1 118 ? -4.659 -7.394 5.212 1.00 95.00 118 GLY A O 1
ATOM 972 N N . LEU A 1 119 ? -5.365 -7.215 3.087 1.00 96.19 119 LEU A N 1
ATOM 973 C CA . LEU A 1 119 ? -6.526 -8.098 3.227 1.00 96.19 119 LEU A CA 1
ATOM 974 C C . LEU A 1 119 ? -6.115 -9.542 3.521 1.00 96.19 119 LEU A C 1
ATOM 976 O O . LEU A 1 119 ? -6.679 -10.138 4.430 1.00 96.19 119 LEU A O 1
ATOM 980 N N . ASP A 1 120 ? -5.103 -10.067 2.827 1.00 96.50 120 ASP A N 1
ATOM 981 C CA . ASP A 1 120 ? -4.568 -11.412 3.075 1.00 96.50 120 ASP A CA 1
ATOM 982 C C . ASP A 1 120 ? -4.065 -11.544 4.526 1.00 96.50 120 ASP A C 1
ATOM 984 O O . ASP A 1 120 ? -4.265 -12.565 5.181 1.00 96.50 120 ASP A O 1
ATOM 988 N N . SER A 1 121 ? -3.447 -10.485 5.066 1.00 95.06 121 SER A N 1
ATOM 989 C CA . SER A 1 121 ? -3.018 -10.457 6.467 1.00 95.06 121 SER A CA 1
ATOM 990 C C . SER A 1 121 ? -4.201 -10.443 7.436 1.00 95.06 121 SER A C 1
ATOM 992 O O . SER A 1 121 ? -4.101 -11.054 8.498 1.00 95.06 121 SER A O 1
ATOM 994 N N . LEU A 1 122 ? -5.290 -9.745 7.102 1.00 95.62 122 LEU A N 1
ATOM 995 C CA . LEU A 1 122 ? -6.492 -9.671 7.935 1.00 95.62 122 LEU A CA 1
ATOM 996 C C . LEU A 1 122 ? -7.307 -10.969 7.904 1.00 95.62 122 LEU A C 1
ATOM 998 O O . LEU A 1 122 ? -7.877 -11.330 8.926 1.00 95.62 122 LEU A O 1
ATOM 1002 N N . ASP A 1 123 ? -7.331 -11.679 6.773 1.00 94.88 123 ASP A N 1
ATOM 1003 C CA . ASP A 1 123 ? -8.064 -12.946 6.607 1.00 94.88 123 ASP A CA 1
ATOM 1004 C C . ASP A 1 123 ? -7.548 -14.050 7.544 1.00 94.88 123 ASP A C 1
ATOM 1006 O O . ASP A 1 123 ? -8.273 -14.968 7.919 1.00 94.88 123 ASP A O 1
ATOM 1010 N N . SER A 1 124 ? -6.287 -13.937 7.972 1.00 94.12 124 SER A N 1
ATOM 1011 C CA . SER A 1 124 ? -5.671 -14.874 8.913 1.00 94.12 124 SER A CA 1
ATOM 1012 C C . SER A 1 124 ? -6.010 -14.628 10.389 1.00 94.12 124 SER A C 1
ATOM 1014 O O . SER A 1 124 ? -5.664 -15.471 11.215 1.00 94.12 124 SER A O 1
ATOM 1016 N N . LEU A 1 125 ? -6.657 -13.504 10.725 1.00 96.88 125 LEU A N 1
ATOM 1017 C CA . LEU A 1 125 ? -6.901 -13.088 12.109 1.00 96.88 125 LEU A CA 1
ATOM 1018 C C . LEU A 1 125 ? -8.300 -13.462 12.595 1.00 96.88 125 LEU A C 1
ATOM 1020 O O . LEU A 1 125 ? -9.286 -13.356 11.861 1.00 96.88 125 LEU A O 1
ATOM 1024 N N . ASP A 1 126 ? -8.403 -13.819 13.874 1.00 97.12 126 ASP A N 1
ATOM 1025 C CA . ASP A 1 126 ? -9.697 -13.965 14.538 1.00 97.12 126 ASP A CA 1
ATOM 1026 C C . ASP A 1 126 ? -10.239 -12.631 15.092 1.00 97.12 126 ASP A C 1
ATOM 1028 O O . ASP A 1 126 ? -9.572 -11.594 15.109 1.00 97.12 126 ASP A O 1
ATOM 1032 N N . ALA A 1 127 ? -11.493 -12.635 15.555 1.00 97.19 127 ALA A N 1
ATOM 1033 C CA . ALA A 1 127 ? -12.145 -11.426 16.063 1.00 97.19 127 ALA A CA 1
ATOM 1034 C C . ALA A 1 127 ? -11.440 -10.811 17.290 1.00 97.19 127 ALA A C 1
ATOM 1036 O O . ALA A 1 127 ? -11.481 -9.592 17.465 1.00 97.19 127 ALA A O 1
ATOM 1037 N N . SER A 1 128 ? -10.814 -11.632 18.138 1.00 97.25 128 SER A N 1
ATOM 1038 C CA . SER A 1 128 ? -10.109 -11.156 19.334 1.00 97.25 128 SER A CA 1
ATOM 1039 C C . SER A 1 128 ? -8.802 -10.474 18.940 1.00 97.25 128 SER A C 1
ATOM 1041 O O . SER A 1 128 ? -8.490 -9.396 19.442 1.00 97.25 128 SER A O 1
ATOM 1043 N N . GLU A 1 129 ? -8.073 -11.062 17.993 1.00 97.19 129 GLU A N 1
ATOM 1044 C CA . GLU A 1 129 ? -6.848 -10.489 17.437 1.00 97.19 129 GLU A CA 1
ATOM 1045 C C . GLU A 1 129 ? -7.129 -9.182 16.688 1.00 97.19 129 GLU A C 1
ATOM 1047 O O . GLU A 1 129 ? -6.388 -8.209 16.838 1.00 97.19 129 GLU A O 1
ATOM 1052 N N . ILE A 1 130 ? -8.227 -9.114 15.924 1.00 96.25 130 ILE A N 1
ATOM 1053 C CA . ILE A 1 130 ? -8.664 -7.873 15.268 1.00 96.25 130 ILE A CA 1
ATOM 1054 C C . ILE A 1 130 ? -8.927 -6.776 16.307 1.00 96.25 130 ILE A C 1
ATOM 1056 O O . ILE A 1 130 ? -8.488 -5.642 16.107 1.00 96.25 130 ILE A O 1
ATOM 1060 N N . GLN A 1 131 ? -9.596 -7.096 17.421 1.00 95.94 131 GLN A N 1
ATOM 1061 C CA . GLN A 1 131 ? -9.845 -6.127 18.492 1.00 95.94 131 GLN A CA 1
ATOM 1062 C C . GLN A 1 131 ? -8.534 -5.589 19.081 1.00 95.94 131 GLN A C 1
ATOM 1064 O O . GLN A 1 131 ? -8.383 -4.378 19.220 1.00 95.94 131 GLN A O 1
ATOM 1069 N N . GLU A 1 132 ? -7.557 -6.459 19.352 1.00 95.81 132 GLU A N 1
ATOM 1070 C CA . GLU A 1 132 ? -6.240 -6.041 19.850 1.00 95.81 132 GLU A CA 1
ATOM 1071 C C . GLU A 1 132 ? -5.526 -5.103 18.859 1.00 95.81 132 GLU A C 1
ATOM 1073 O O . GLU A 1 132 ? -4.937 -4.093 19.256 1.00 95.81 132 GLU A O 1
ATOM 1078 N N . LYS A 1 133 ? -5.605 -5.392 17.550 1.00 94.25 133 LYS A N 1
ATOM 1079 C CA . LYS A 1 133 ? -5.046 -4.504 16.518 1.00 94.25 133 LYS A CA 1
ATOM 1080 C C . LYS A 1 133 ? -5.737 -3.145 16.503 1.00 94.25 133 LYS A C 1
ATOM 1082 O O . LYS A 1 133 ? -5.039 -2.140 16.395 1.00 94.25 133 LYS A O 1
ATOM 1087 N N . LEU A 1 134 ? -7.062 -3.097 16.621 1.00 94.06 134 LEU A N 1
ATOM 1088 C CA . LEU A 1 134 ? -7.809 -1.837 16.665 1.00 94.06 134 LEU A CA 1
ATOM 1089 C C . LEU A 1 134 ? -7.412 -0.991 17.878 1.00 94.06 134 LEU A C 1
ATOM 1091 O O . LEU A 1 134 ? -7.075 0.179 17.709 1.00 94.06 134 LEU A O 1
ATOM 1095 N N . ASP A 1 135 ? -7.332 -1.595 19.063 1.00 94.50 135 ASP A N 1
ATOM 1096 C CA . ASP A 1 135 ? -6.929 -0.890 20.286 1.00 94.50 135 ASP A CA 1
ATOM 1097 C C . ASP A 1 135 ? -5.502 -0.310 20.165 1.00 94.50 135 ASP A C 1
ATOM 1099 O O . ASP A 1 135 ? -5.204 0.768 20.685 1.00 94.50 135 ASP A O 1
ATOM 1103 N N . SER A 1 136 ? -4.619 -0.984 19.416 1.00 90.00 136 SER A N 1
ATOM 1104 C CA . SER A 1 136 ? -3.258 -0.500 19.138 1.00 90.00 136 SER A CA 1
ATOM 1105 C C . SER A 1 136 ? -3.179 0.661 18.135 1.00 90.00 136 SER A C 1
ATOM 1107 O O . SER A 1 136 ? -2.162 1.350 18.099 1.00 90.00 136 SER A O 1
ATOM 1109 N N . LEU A 1 137 ? -4.214 0.877 17.314 1.00 86.19 137 LEU A N 1
ATOM 1110 C CA . LEU A 1 137 ? -4.265 1.965 16.325 1.00 86.19 137 LEU A CA 1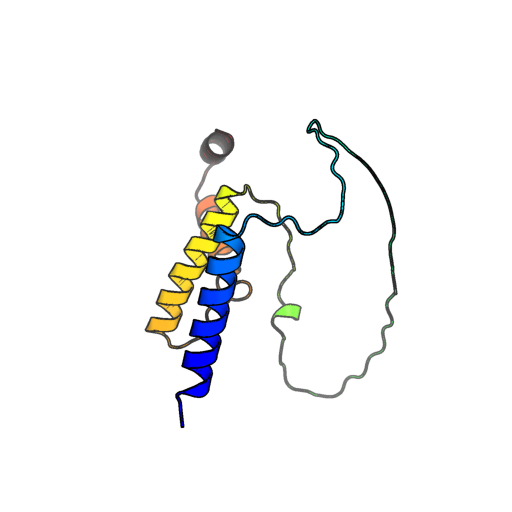
ATOM 1111 C C . LEU A 1 137 ? -4.740 3.290 16.930 1.00 86.19 137 LEU A C 1
ATOM 1113 O O . LEU A 1 137 ? -4.356 4.353 16.437 1.00 86.19 137 LEU A O 1
ATOM 1117 N N . ASP A 1 138 ? -5.572 3.210 17.967 1.00 73.12 138 ASP A N 1
ATOM 1118 C CA . ASP A 1 138 ? -6.133 4.364 18.677 1.00 73.12 138 ASP A CA 1
ATOM 1119 C C . ASP A 1 138 ? -5.249 4.848 19.846 1.00 73.12 138 ASP A C 1
ATOM 1121 O O . ASP A 1 138 ? -5.518 5.907 20.422 1.00 73.12 138 ASP A O 1
ATOM 1125 N N . SER A 1 139 ? -4.202 4.086 20.189 1.00 59.06 139 SER A N 1
ATOM 1126 C CA . SER A 1 139 ? -3.233 4.369 21.264 1.00 59.06 139 SER A CA 1
ATOM 1127 C C . SER A 1 139 ? -2.061 5.239 20.801 1.00 59.06 139 SER A C 1
ATOM 1129 O O . SER A 1 139 ? -1.677 6.159 21.562 1.00 59.06 139 SER A O 1
#